Protein AF-A0A968VBG5-F1 (afdb_monomer_lite)

Secondary structure (DSSP, 8-state):
-------GGGT-HHHHHHHTTHHHHH---S--------TTSPTT-----SS-SS------

Radius of gyration: 13.49 Å; chains: 1; bounding box: 30×24×31 Å

Sequence (60 aa):
MLIGQPAEEIGVGAKTMLDEGLYEQFGVPDYGIGLHCHPTIPAGQIGIAAGIYDGNSRIS

Structure (mmCIF, N/CA/C/O backbone):
data_AF-A0A968VBG5-F1
#
_entry.id   AF-A0A968VBG5-F1
#
loop_
_atom_site.group_PDB
_atom_site.id
_atom_site.type_symbol
_atom_site.label_atom_id
_atom_site.label_alt_id
_atom_site.label_comp_id
_atom_site.label_asym_id
_atom_site.label_entity_id
_atom_site.label_seq_id
_atom_site.pdbx_PDB_ins_code
_atom_site.Cartn_x
_atom_site.Cartn_y
_atom_site.Cartn_z
_atom_site.occupancy
_atom_site.B_iso_or_equiv
_atom_site.auth_seq_id
_atom_site.auth_comp_id
_atom_site.auth_asym_id
_atom_site.auth_atom_id
_atom_site.pdbx_PDB_model_num
ATOM 1 N N . MET A 1 1 ? -12.219 -6.307 -1.084 1.00 88.19 1 MET A N 1
ATOM 2 C CA . MET A 1 1 ? -12.143 -4.841 -0.918 1.00 88.19 1 MET A CA 1
ATOM 3 C C . MET A 1 1 ? -11.124 -4.292 -1.908 1.00 88.19 1 MET A C 1
ATOM 5 O O . MET A 1 1 ? -10.118 -4.955 -2.120 1.00 88.19 1 MET A O 1
ATOM 9 N N . LEU A 1 2 ? -11.390 -3.140 -2.528 1.00 90.06 2 LEU A N 1
ATOM 10 C CA . LEU A 1 2 ? -10.427 -2.410 -3.360 1.00 90.06 2 LEU A CA 1
ATOM 11 C C . LEU A 1 2 ? -10.278 -1.004 -2.776 1.00 90.06 2 LEU A C 1
ATOM 13 O O . LEU A 1 2 ? -11.288 -0.361 -2.502 1.00 90.06 2 LEU A O 1
ATOM 17 N N . ILE A 1 3 ? -9.041 -0.553 -2.571 1.00 90.88 3 ILE A N 1
ATOM 18 C CA . ILE A 1 3 ? -8.733 0.719 -1.912 1.00 90.88 3 ILE A CA 1
ATOM 19 C C . ILE A 1 3 ? -7.960 1.611 -2.880 1.00 90.88 3 ILE A C 1
ATOM 21 O O . ILE A 1 3 ? -6.871 1.253 -3.322 1.00 90.88 3 ILE A O 1
ATOM 25 N N . GLY A 1 4 ? -8.515 2.783 -3.187 1.00 91.38 4 GLY A N 1
ATOM 26 C CA . GLY A 1 4 ? -7.787 3.862 -3.849 1.00 91.38 4 GLY A CA 1
ATOM 27 C C . GLY A 1 4 ? -7.190 4.791 -2.800 1.00 91.38 4 GLY A C 1
ATOM 28 O O . GLY A 1 4 ? -7.867 5.720 -2.367 1.00 91.38 4 GLY A O 1
ATOM 29 N N . GLN A 1 5 ? -5.958 4.525 -2.362 1.00 90.56 5 GLN A N 1
ATOM 30 C CA . GLN A 1 5 ? -5.301 5.341 -1.341 1.00 90.56 5 GLN A CA 1
ATOM 31 C C . GLN A 1 5 ? -4.930 6.725 -1.910 1.00 90.56 5 GLN A C 1
ATOM 33 O O . GLN A 1 5 ? -4.165 6.793 -2.874 1.00 90.56 5 GLN A O 1
ATOM 38 N N . PRO A 1 6 ? -5.416 7.838 -1.330 1.00 90.00 6 PRO A N 1
ATOM 39 C CA . PRO A 1 6 ? -4.984 9.172 -1.728 1.00 90.00 6 PRO A CA 1
ATOM 40 C C . PRO A 1 6 ? -3.599 9.501 -1.147 1.00 90.00 6 PRO A C 1
ATOM 42 O O . PRO A 1 6 ? -3.075 8.772 -0.306 1.00 90.00 6 PRO A O 1
ATOM 45 N N . ALA A 1 7 ? -3.020 10.630 -1.568 1.00 88.44 7 ALA A N 1
ATOM 46 C CA . ALA A 1 7 ? -1.878 11.278 -0.909 1.00 88.44 7 ALA A CA 1
ATOM 47 C C . ALA A 1 7 ? -0.681 10.354 -0.576 1.00 88.44 7 ALA A C 1
ATOM 49 O O . ALA A 1 7 ? -0.048 10.507 0.472 1.00 88.44 7 ALA A O 1
ATOM 50 N N . GLU A 1 8 ? -0.386 9.392 -1.458 1.00 85.56 8 GLU A N 1
ATOM 51 C CA . GLU A 1 8 ? 0.744 8.459 -1.321 1.00 85.56 8 GLU A CA 1
ATOM 52 C C . GLU A 1 8 ? 2.078 9.204 -1.252 1.00 85.56 8 GLU A C 1
ATOM 54 O O . GLU A 1 8 ? 2.857 8.966 -0.332 1.00 85.56 8 GLU A O 1
ATOM 59 N N . GLU A 1 9 ? 2.249 10.199 -2.123 1.00 85.00 9 GLU A N 1
ATOM 60 C CA . GLU A 1 9 ? 3.478 10.986 -2.290 1.00 85.00 9 GLU A CA 1
ATOM 61 C C . GLU A 1 9 ? 3.964 11.667 -1.003 1.00 85.00 9 GLU A C 1
ATOM 63 O O . GLU A 1 9 ? 5.154 11.915 -0.817 1.00 85.00 9 GLU A O 1
ATOM 68 N N . ILE A 1 10 ? 3.037 11.998 -0.101 1.00 84.94 10 ILE A N 1
ATOM 69 C CA . ILE A 1 10 ? 3.343 12.650 1.180 1.00 84.94 10 ILE A CA 1
ATOM 70 C C . ILE A 1 10 ? 3.200 11.700 2.376 1.00 84.94 10 ILE A C 1
ATOM 72 O O . ILE A 1 10 ? 3.365 12.124 3.516 1.00 84.94 10 ILE A O 1
ATOM 76 N N . GLY A 1 11 ? 2.885 10.424 2.137 1.00 84.25 11 GLY A N 1
ATOM 77 C CA . GLY A 1 11 ? 2.835 9.375 3.156 1.00 84.25 11 GLY A CA 1
ATOM 78 C C . GLY A 1 11 ? 1.685 9.481 4.164 1.00 84.25 11 GLY A C 1
ATOM 79 O O . GLY A 1 11 ? 1.689 8.757 5.156 1.00 84.25 11 GLY A O 1
ATOM 80 N N . VAL A 1 12 ? 0.696 10.358 3.948 1.00 89.69 12 VAL A N 1
ATOM 81 C CA . VAL A 1 12 ? -0.381 10.591 4.936 1.00 89.69 12 VAL A CA 1
ATOM 82 C C . VAL A 1 12 ? -1.653 9.803 4.650 1.00 89.69 12 VAL A C 1
ATOM 84 O O . VAL A 1 12 ? -2.393 9.488 5.577 1.00 89.69 12 VAL A O 1
ATOM 87 N N . GLY A 1 13 ? -1.920 9.458 3.387 1.00 90.56 13 GLY A N 1
ATOM 88 C CA . GLY A 1 13 ? -3.244 8.973 2.997 1.00 90.56 13 GLY A CA 1
ATOM 89 C C . GLY A 1 13 ? -3.648 7.657 3.649 1.00 90.56 13 GLY A C 1
ATOM 90 O O . GLY A 1 13 ? -4.779 7.537 4.106 1.00 90.56 13 GLY A O 1
ATOM 91 N N . ALA A 1 14 ? -2.725 6.699 3.770 1.00 91.19 14 ALA A N 1
ATOM 92 C CA . ALA A 1 14 ? -3.010 5.439 4.455 1.00 91.19 14 ALA A CA 1
ATOM 93 C C . ALA A 1 14 ? -3.413 5.669 5.920 1.00 91.19 14 ALA A C 1
ATOM 95 O O . ALA A 1 14 ? -4.409 5.116 6.377 1.00 91.19 14 ALA A O 1
ATOM 96 N N . LYS A 1 15 ? -2.685 6.535 6.641 1.00 91.81 15 LYS A N 1
ATOM 97 C CA . LYS A 1 15 ? -3.013 6.874 8.028 1.00 91.81 15 LYS A CA 1
ATOM 98 C C . LYS A 1 15 ? -4.366 7.577 8.130 1.00 91.81 15 LYS A C 1
ATOM 100 O O . LYS A 1 15 ? -5.164 7.198 8.977 1.00 91.81 15 LYS A O 1
ATOM 105 N N . THR A 1 16 ? -4.643 8.544 7.257 1.00 94.06 16 THR A N 1
ATOM 106 C CA . THR A 1 16 ? -5.928 9.255 7.248 1.00 94.06 16 THR A CA 1
ATOM 107 C C . THR A 1 16 ? -7.098 8.305 7.010 1.00 94.06 16 THR A C 1
ATOM 109 O O . THR A 1 16 ? -8.075 8.372 7.742 1.00 94.06 16 THR A O 1
ATOM 112 N N . MET A 1 17 ? -6.989 7.368 6.062 1.00 94.81 17 MET A N 1
ATOM 113 C CA . MET A 1 17 ? -8.048 6.381 5.825 1.00 94.81 17 MET A CA 1
ATOM 114 C C . MET A 1 17 ? -8.306 5.494 7.050 1.00 94.81 17 MET A C 1
ATOM 116 O O . MET A 1 17 ? -9.457 5.191 7.355 1.00 94.81 17 MET A O 1
ATOM 120 N N . LEU A 1 18 ? -7.250 5.083 7.762 1.00 94.62 18 LEU A N 1
ATOM 121 C CA . LEU A 1 18 ? -7.394 4.328 9.009 1.00 94.62 18 LEU A CA 1
ATOM 122 C C . LEU A 1 18 ? -8.066 5.172 10.098 1.00 94.62 18 LEU A C 1
ATOM 124 O O . LEU A 1 18 ? -9.000 4.698 10.735 1.00 94.62 18 LEU A O 1
ATOM 128 N N . ASP A 1 19 ? -7.635 6.424 10.272 1.00 96.19 19 ASP A N 1
ATOM 129 C CA . ASP A 1 19 ? -8.206 7.349 11.257 1.00 96.19 19 ASP A CA 1
ATOM 130 C C . ASP A 1 19 ? -9.693 7.673 10.948 1.00 96.19 19 ASP A C 1
ATOM 132 O O . ASP A 1 19 ? -10.479 7.914 11.863 1.00 96.19 19 ASP A O 1
ATOM 136 N N . GLU A 1 20 ? -10.106 7.627 9.674 1.00 96.12 20 GLU A N 1
ATOM 137 C CA . GLU A 1 20 ? -11.498 7.797 9.211 1.00 96.12 20 GLU A CA 1
ATOM 138 C C . GLU A 1 20 ? -12.350 6.514 9.292 1.00 96.12 20 GLU A C 1
ATOM 140 O O . GLU A 1 20 ? -13.529 6.508 8.921 1.00 96.12 20 GLU A O 1
ATOM 145 N N . GLY A 1 21 ? -11.785 5.429 9.822 1.00 96.56 21 GLY A N 1
ATOM 146 C CA . GLY A 1 21 ? -12.517 4.210 10.141 1.00 96.56 21 GLY A CA 1
ATOM 147 C C . GLY A 1 21 ? -12.636 3.220 8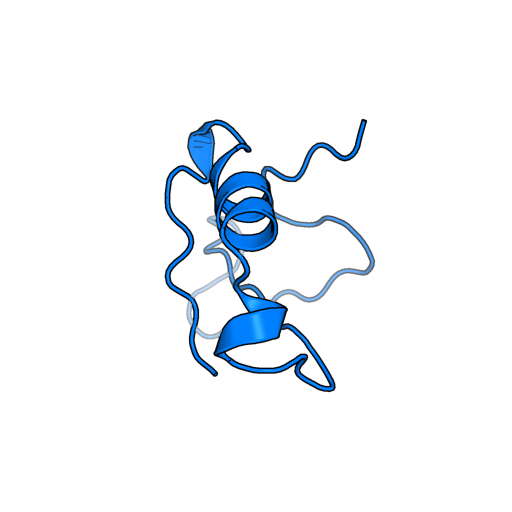.982 1.00 96.56 21 GLY A C 1
ATOM 148 O O . GLY A 1 21 ? -13.652 2.532 8.864 1.00 96.56 21 GLY A O 1
ATOM 149 N N . LEU A 1 22 ? -11.644 3.160 8.085 1.00 96.12 22 LEU A N 1
ATOM 150 C CA . LEU A 1 22 ? -11.657 2.267 6.920 1.00 96.12 22 LEU A CA 1
ATOM 151 C C . LEU A 1 22 ? -12.020 0.816 7.284 1.00 96.12 22 LEU A C 1
ATOM 153 O O . LEU A 1 22 ? -12.864 0.206 6.629 1.00 96.12 22 LEU A O 1
ATOM 157 N N . TYR A 1 23 ? -11.410 0.242 8.319 1.00 95.50 23 TYR A N 1
ATOM 158 C CA . TYR A 1 23 ? -11.660 -1.160 8.664 1.00 95.50 23 TYR A CA 1
ATOM 159 C C . TYR A 1 23 ? -12.903 -1.356 9.527 1.00 95.50 23 TYR A C 1
ATOM 161 O O . TYR A 1 23 ? -13.525 -2.414 9.483 1.00 95.50 23 TYR A O 1
ATOM 169 N N . GLU A 1 24 ? -13.311 -0.332 10.258 1.00 96.44 24 GLU A N 1
ATOM 170 C CA . GLU A 1 24 ? -14.551 -0.293 11.017 1.00 96.44 24 GLU A CA 1
ATOM 171 C C . GLU A 1 24 ? -15.759 -0.270 10.074 1.00 96.44 24 GLU A C 1
ATOM 173 O O . GLU A 1 24 ? -16.767 -0.922 10.339 1.00 96.44 24 GLU A O 1
ATOM 178 N N . GLN A 1 25 ? -15.652 0.447 8.953 1.00 96.19 25 GLN A N 1
ATOM 179 C CA . GLN A 1 25 ? -16.723 0.580 7.966 1.00 96.19 25 GLN A CA 1
ATOM 180 C C . GLN A 1 25 ? -16.785 -0.598 6.989 1.00 96.19 25 GLN A C 1
ATOM 182 O O . GLN A 1 25 ? -17.877 -1.050 6.640 1.00 96.19 25 GLN A O 1
ATOM 187 N N . PHE A 1 26 ? -15.631 -1.092 6.531 1.00 95.25 26 PHE A N 1
ATOM 188 C CA . PHE A 1 26 ? -15.562 -2.063 5.431 1.00 95.25 26 PHE A CA 1
ATOM 189 C C . PHE A 1 26 ? -15.035 -3.444 5.841 1.00 95.25 26 PHE A C 1
ATOM 191 O O . PHE A 1 26 ? -15.026 -4.363 5.019 1.00 95.25 26 PHE A O 1
ATOM 198 N N . GLY A 1 27 ? -14.649 -3.610 7.108 1.00 94.25 27 GLY A N 1
ATOM 199 C CA . GLY A 1 27 ? -14.071 -4.836 7.649 1.00 94.25 27 GLY A CA 1
ATOM 200 C C . GLY A 1 27 ? -12.564 -4.954 7.403 1.00 94.25 27 GLY A C 1
ATOM 201 O O . GLY A 1 27 ? -12.002 -4.372 6.473 1.00 94.25 27 GLY A O 1
ATOM 202 N N . VAL A 1 28 ? -11.902 -5.748 8.246 1.00 95.50 28 VAL A N 1
ATOM 203 C CA . VAL A 1 28 ? -10.480 -6.087 8.098 1.00 95.50 28 VAL A CA 1
ATOM 204 C C . VAL A 1 28 ? -10.351 -7.262 7.118 1.00 95.50 28 VAL A C 1
ATOM 206 O O . VAL A 1 28 ? -10.977 -8.297 7.351 1.00 95.50 28 VAL A O 1
ATOM 209 N N . PRO A 1 29 ? -9.570 -7.144 6.029 1.00 94.06 29 PRO A N 1
ATOM 210 C CA . PRO A 1 29 ? -9.320 -8.264 5.130 1.00 94.06 29 PRO A CA 1
ATOM 211 C C . PRO A 1 29 ? -8.298 -9.232 5.738 1.00 94.06 29 PRO A C 1
ATOM 213 O O . PRO A 1 29 ? -7.413 -8.816 6.483 1.00 94.06 29 PRO A O 1
ATOM 216 N N . ASP A 1 30 ? -8.349 -10.505 5.345 1.00 96.25 30 ASP A N 1
ATOM 217 C CA . ASP A 1 30 ? -7.351 -11.496 5.775 1.00 96.25 30 ASP A CA 1
ATOM 218 C C . ASP A 1 30 ? -5.932 -11.149 5.287 1.00 96.25 30 ASP A C 1
ATOM 220 O O . ASP A 1 30 ? -4.944 -11.440 5.960 1.00 96.25 30 ASP A O 1
ATOM 224 N N . TYR A 1 31 ? -5.830 -10.503 4.118 1.00 91.81 31 TYR A N 1
ATOM 225 C CA . TYR A 1 31 ? -4.570 -10.098 3.492 1.00 91.81 31 TYR A CA 1
ATOM 226 C C . TYR A 1 31 ? -4.713 -8.769 2.736 1.00 91.81 31 TYR A C 1
ATOM 228 O O . TYR A 1 31 ? -5.752 -8.492 2.133 1.00 91.81 31 TYR A O 1
ATOM 236 N N . GLY A 1 32 ? -3.640 -7.972 2.718 1.00 89.69 32 GLY A N 1
ATOM 237 C CA . GLY A 1 32 ? -3.512 -6.756 1.911 1.00 89.69 32 GLY A CA 1
ATOM 238 C C . GLY A 1 32 ? -2.411 -6.899 0.859 1.00 89.69 32 GLY A C 1
ATOM 239 O O . GLY A 1 32 ? -1.327 -7.390 1.165 1.00 89.69 32 GLY A O 1
ATOM 240 N N . ILE A 1 33 ? -2.685 -6.471 -0.376 1.00 89.69 33 ILE A N 1
ATOM 241 C CA . ILE A 1 33 ? -1.720 -6.474 -1.487 1.00 89.69 33 ILE A CA 1
ATOM 242 C C . ILE A 1 33 ? -1.656 -5.060 -2.071 1.00 89.69 33 ILE A C 1
ATOM 244 O O . ILE A 1 33 ? -2.690 -4.495 -2.424 1.00 89.69 33 ILE A O 1
ATOM 248 N N . GLY A 1 34 ? -0.446 -4.508 -2.177 1.00 89.19 34 GLY A N 1
ATOM 249 C CA . GLY A 1 34 ? -0.153 -3.244 -2.856 1.00 89.19 34 GLY A CA 1
ATOM 250 C C . GLY A 1 34 ? 0.681 -3.482 -4.114 1.00 89.19 34 GLY A C 1
ATOM 251 O O . GLY A 1 34 ? 1.439 -4.449 -4.180 1.00 89.19 34 GLY A O 1
ATOM 252 N N . LEU A 1 35 ? 0.531 -2.616 -5.114 1.00 89.19 35 LEU A N 1
ATOM 253 C CA . LEU A 1 35 ? 1.265 -2.687 -6.377 1.00 89.19 35 LEU A CA 1
ATOM 254 C C . LEU A 1 35 ? 1.920 -1.337 -6.663 1.00 89.19 35 LEU A C 1
ATOM 256 O O . LEU A 1 35 ? 1.312 -0.295 -6.431 1.00 89.19 35 LEU A O 1
ATOM 260 N N . HIS A 1 36 ? 3.124 -1.378 -7.223 1.00 88.69 36 HIS A N 1
ATOM 261 C CA . HIS A 1 36 ? 3.839 -0.214 -7.733 1.00 88.69 36 HIS A CA 1
ATOM 262 C C . HIS A 1 36 ? 4.420 -0.554 -9.109 1.00 88.69 36 HIS A C 1
ATOM 264 O O . HIS A 1 36 ? 4.753 -1.713 -9.375 1.00 88.69 36 HIS A O 1
ATOM 270 N N . CYS A 1 37 ? 4.514 0.424 -10.009 1.00 89.25 37 CYS A N 1
ATOM 271 C CA . CYS A 1 37 ? 5.196 0.225 -11.283 1.00 89.25 37 CYS A CA 1
ATOM 272 C C . CYS A 1 37 ? 6.685 0.539 -11.117 1.00 89.25 37 CYS A C 1
ATOM 274 O O . CYS A 1 37 ? 7.046 1.612 -10.650 1.00 89.25 37 CYS A O 1
ATOM 276 N N . HIS A 1 38 ? 7.557 -0.384 -11.521 1.00 86.00 38 HIS A N 1
ATOM 277 C CA . HIS A 1 38 ? 8.997 -0.197 -11.369 1.00 86.00 38 HIS A CA 1
ATOM 278 C C . HIS A 1 38 ? 9.681 -0.072 -12.739 1.00 86.00 38 HIS A C 1
ATOM 280 O O . HIS A 1 38 ? 9.494 -0.944 -13.592 1.00 86.00 38 HIS A O 1
ATOM 286 N N . PRO A 1 39 ? 10.505 0.966 -12.979 1.00 88.44 39 PRO A N 1
ATOM 287 C CA . PRO A 1 39 ? 11.060 1.245 -14.305 1.00 88.44 39 PRO A CA 1
ATOM 288 C C . PRO A 1 39 ? 12.086 0.209 -14.785 1.00 88.44 39 PRO A C 1
ATOM 290 O O . PRO A 1 39 ? 12.353 0.124 -15.981 1.00 88.44 39 PRO A O 1
ATOM 293 N N . THR A 1 40 ? 12.679 -0.575 -13.880 1.00 91.62 40 THR A N 1
ATOM 294 C CA . THR A 1 40 ? 13.681 -1.597 -14.242 1.00 91.62 40 THR A CA 1
ATOM 295 C C . THR A 1 40 ? 13.094 -2.995 -14.442 1.00 91.62 40 THR A C 1
ATOM 297 O O . THR A 1 40 ? 13.821 -3.898 -14.855 1.00 91.62 40 THR A O 1
ATOM 300 N N . ILE A 1 41 ? 11.802 -3.191 -14.157 1.00 90.25 41 ILE A N 1
ATOM 301 C CA . ILE A 1 41 ? 11.124 -4.477 -14.337 1.00 90.25 41 ILE A CA 1
ATOM 302 C C . ILE A 1 41 ? 10.423 -4.454 -15.702 1.00 90.25 41 ILE A C 1
ATOM 304 O O . ILE A 1 41 ? 9.570 -3.594 -15.929 1.00 90.25 41 ILE A O 1
ATOM 308 N N . PRO A 1 4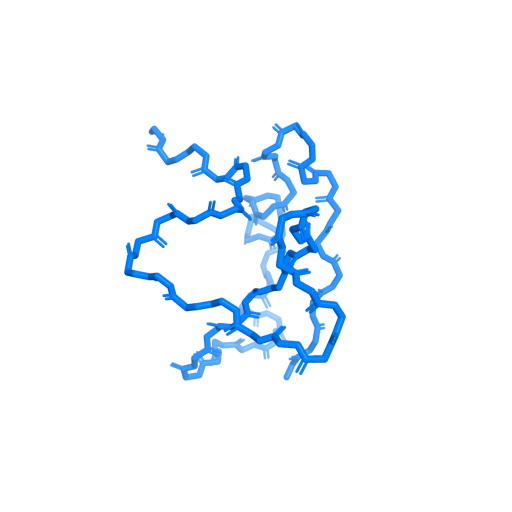2 ? 10.757 -5.368 -16.634 1.00 94.25 42 PRO A N 1
ATOM 309 C CA . PRO A 1 42 ? 10.113 -5.404 -17.941 1.00 94.25 42 PRO A CA 1
ATOM 310 C C . PRO A 1 42 ? 8.600 -5.628 -17.845 1.00 94.25 42 PRO A C 1
ATOM 312 O O . PRO A 1 42 ? 8.114 -6.360 -16.981 1.00 94.25 42 PRO A O 1
ATOM 315 N N . ALA A 1 43 ? 7.853 -5.051 -18.788 1.00 94.00 43 ALA A N 1
ATOM 316 C CA . ALA 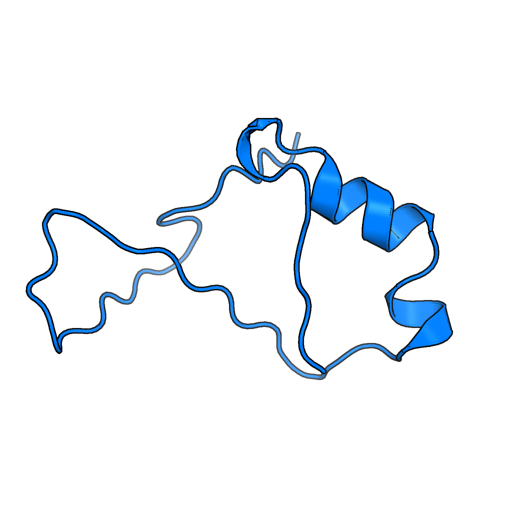A 1 43 ? 6.412 -5.260 -18.881 1.00 94.00 43 ALA A CA 1
ATOM 317 C C . ALA A 1 43 ? 6.065 -6.758 -18.968 1.00 94.00 43 ALA A C 1
ATOM 319 O O . ALA A 1 43 ? 6.709 -7.520 -19.692 1.00 94.00 43 ALA A O 1
ATOM 320 N N . GLY A 1 44 ? 5.034 -7.170 -18.227 1.00 94.69 44 GLY A N 1
ATOM 321 C CA . GLY A 1 44 ? 4.619 -8.572 -18.124 1.00 94.69 44 GLY A CA 1
ATOM 322 C C . GLY A 1 44 ? 5.384 -9.393 -17.080 1.00 94.69 44 GLY A C 1
ATOM 323 O O . GLY A 1 44 ? 5.113 -10.584 -16.952 1.00 94.69 44 GLY A O 1
ATOM 324 N N . GLN A 1 45 ? 6.306 -8.786 -16.324 1.00 94.44 45 GLN A N 1
ATOM 325 C CA . GLN A 1 45 ? 6.995 -9.431 -15.203 1.00 94.44 45 GLN A CA 1
ATOM 326 C C . GLN A 1 45 ? 6.538 -8.864 -13.855 1.00 94.44 45 GLN A C 1
ATOM 328 O O . GLN A 1 45 ? 6.124 -7.710 -13.758 1.00 94.44 45 GLN A O 1
ATOM 333 N N . ILE A 1 46 ? 6.627 -9.690 -12.809 1.00 89.81 46 ILE A N 1
ATOM 334 C CA . ILE A 1 46 ? 6.291 -9.322 -11.430 1.00 89.81 46 ILE A CA 1
ATOM 335 C C . ILE A 1 46 ? 7.558 -9.449 -10.585 1.00 89.81 46 ILE A C 1
ATOM 337 O O . ILE A 1 46 ? 8.145 -10.528 -10.506 1.00 89.81 46 ILE A O 1
ATOM 341 N N . GLY A 1 47 ? 7.967 -8.351 -9.950 1.00 88.56 47 GLY A N 1
ATOM 342 C CA . GLY A 1 47 ? 8.994 -8.363 -8.911 1.00 88.56 47 GLY A CA 1
ATOM 343 C C . GLY A 1 47 ? 8.372 -8.653 -7.550 1.00 88.56 47 GLY A C 1
ATOM 344 O O . GLY A 1 47 ? 7.345 -8.074 -7.205 1.00 88.56 47 GLY A O 1
ATOM 345 N N . ILE A 1 48 ? 8.988 -9.547 -6.778 1.00 87.06 48 ILE A N 1
ATOM 346 C CA . ILE A 1 48 ? 8.596 -9.839 -5.397 1.00 87.06 48 ILE A CA 1
ATOM 347 C C . ILE A 1 48 ? 9.847 -9.721 -4.535 1.00 87.06 48 ILE A C 1
ATOM 349 O O . ILE A 1 48 ? 10.856 -10.371 -4.808 1.00 87.06 48 ILE A O 1
ATOM 353 N N . ALA A 1 49 ? 9.770 -8.917 -3.483 1.00 81.44 49 ALA A N 1
ATOM 354 C CA . ALA A 1 49 ? 10.807 -8.803 -2.471 1.00 81.44 49 ALA A CA 1
ATOM 355 C C . ALA A 1 49 ? 10.17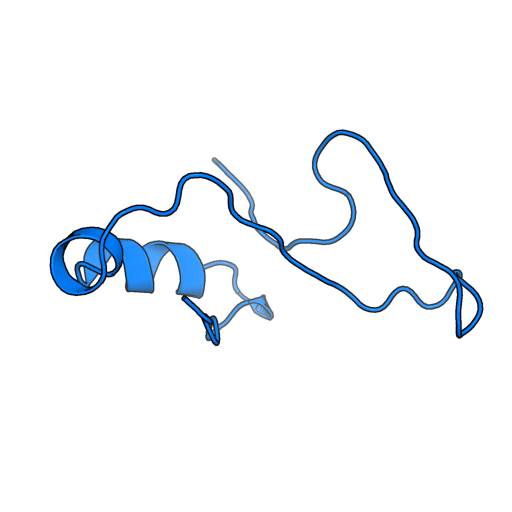7 -8.876 -1.078 1.00 81.44 49 ALA A C 1
ATOM 357 O O . ALA A 1 49 ? 9.013 -8.525 -0.889 1.00 81.44 49 ALA A O 1
ATOM 358 N N . ALA A 1 50 ? 10.948 -9.347 -0.099 1.00 76.81 50 ALA A N 1
ATOM 359 C CA . ALA A 1 50 ? 10.532 -9.306 1.295 1.00 76.81 50 ALA A CA 1
ATOM 360 C C . ALA A 1 50 ? 10.787 -7.903 1.873 1.00 76.81 50 ALA A C 1
ATOM 362 O O . ALA A 1 50 ? 11.889 -7.374 1.737 1.00 76.81 50 ALA A O 1
ATOM 363 N N . GLY A 1 51 ? 9.793 -7.329 2.555 1.00 70.06 51 GLY A N 1
ATOM 364 C CA . GLY A 1 51 ? 9.888 -5.999 3.167 1.00 70.06 51 GLY A CA 1
ATOM 365 C C . GLY A 1 51 ? 9.412 -4.862 2.257 1.00 70.06 51 GLY A C 1
ATOM 366 O O . GLY A 1 51 ? 8.646 -5.081 1.321 1.00 70.06 51 GLY A O 1
ATOM 367 N N . ILE A 1 52 ? 9.828 -3.630 2.568 1.00 62.78 52 ILE A N 1
ATOM 368 C CA . ILE A 1 52 ? 9.466 -2.439 1.786 1.00 62.78 52 ILE A CA 1
ATOM 369 C C . ILE A 1 52 ? 10.286 -2.448 0.497 1.00 62.78 52 ILE A C 1
ATOM 371 O O . ILE A 1 52 ? 11.512 -2.369 0.547 1.00 62.78 52 ILE A O 1
ATOM 375 N N . TYR A 1 53 ? 9.600 -2.555 -0.637 1.00 61.31 53 TYR A N 1
ATOM 376 C CA . TYR A 1 53 ? 10.228 -2.572 -1.956 1.00 61.31 53 TYR A CA 1
ATOM 377 C C . TYR A 1 53 ? 9.962 -1.277 -2.730 1.00 61.31 53 TYR A C 1
ATOM 379 O O . TYR A 1 53 ? 10.910 -0.692 -3.230 1.00 61.31 53 TYR A O 1
ATOM 387 N N . ASP A 1 54 ? 8.715 -0.788 -2.728 1.00 59.56 54 ASP A N 1
ATOM 388 C CA . ASP A 1 54 ? 8.291 0.429 -3.440 1.00 59.56 54 ASP A CA 1
ATOM 389 C C . ASP A 1 54 ? 7.055 1.063 -2.764 1.00 59.56 54 ASP A C 1
ATOM 391 O O . ASP A 1 54 ? 5.928 0.955 -3.249 1.00 59.56 54 ASP A O 1
ATOM 395 N N . GLY A 1 55 ? 7.223 1.685 -1.595 1.00 58.47 55 GLY A N 1
ATOM 396 C CA . GLY A 1 55 ? 6.127 2.411 -0.943 1.00 58.47 55 GLY A CA 1
ATOM 397 C C . GLY A 1 55 ? 6.616 3.544 -0.048 1.00 58.47 55 GLY A C 1
ATOM 398 O O . GLY A 1 55 ? 7.582 3.369 0.694 1.00 58.47 55 GLY A O 1
ATOM 399 N N . ASN A 1 56 ? 5.926 4.692 -0.066 1.00 52.12 56 ASN A N 1
ATOM 400 C CA . ASN A 1 56 ? 6.211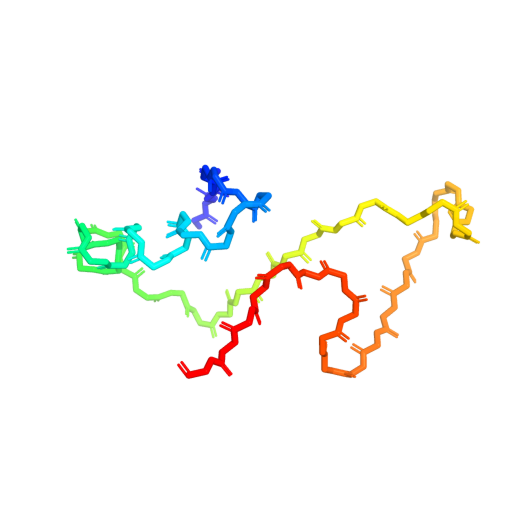 5.836 0.816 1.00 52.12 56 ASN A CA 1
ATOM 401 C C . ASN A 1 56 ? 5.753 5.656 2.279 1.00 52.12 56 ASN A C 1
ATOM 403 O O . ASN A 1 56 ? 5.613 6.626 3.027 1.00 52.12 56 ASN A O 1
ATOM 407 N N . SER A 1 57 ? 5.546 4.427 2.752 1.00 47.06 57 SER A N 1
ATOM 408 C CA . SER A 1 57 ? 5.175 4.169 4.144 1.00 47.06 57 SER A CA 1
ATOM 409 C C . SER A 1 57 ? 6.403 4.243 5.059 1.00 47.06 57 SER A C 1
ATOM 411 O O . SER A 1 57 ? 6.968 3.222 5.456 1.00 47.06 57 SER A O 1
ATOM 413 N N . ARG A 1 58 ? 6.826 5.463 5.414 1.00 41.97 58 ARG A N 1
ATOM 414 C CA . ARG A 1 58 ? 7.685 5.685 6.584 1.00 41.97 58 ARG A CA 1
ATOM 415 C C . ARG A 1 58 ? 6.870 5.367 7.836 1.00 41.97 58 ARG A C 1
ATOM 417 O O . ARG A 1 58 ? 6.053 6.172 8.265 1.00 41.97 58 ARG A O 1
ATOM 424 N N . ILE A 1 59 ? 7.087 4.189 8.409 1.00 36.75 59 ILE A N 1
ATOM 425 C CA . ILE A 1 59 ? 6.645 3.881 9.769 1.00 36.75 59 ILE A CA 1
ATOM 426 C C . ILE A 1 59 ? 7.727 4.444 10.698 1.00 36.75 59 ILE A C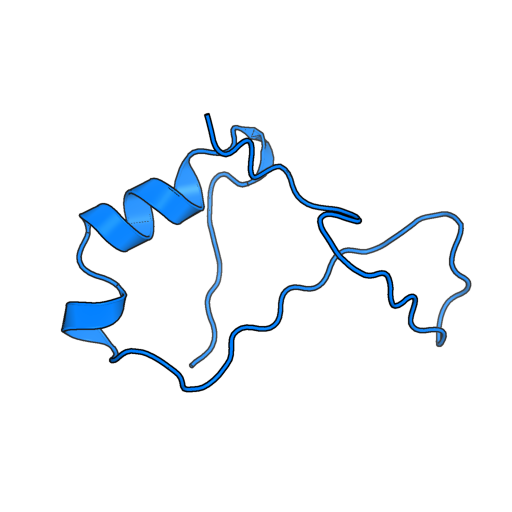 1
ATOM 428 O O . ILE A 1 59 ? 8.780 3.829 10.860 1.00 36.75 59 ILE A O 1
ATOM 432 N N . SER A 1 60 ? 7.502 5.648 11.225 1.00 36.75 60 SER A N 1
ATOM 433 C CA . SER A 1 60 ? 8.225 6.194 12.383 1.00 36.75 60 SER A CA 1
ATOM 434 C C . SER A 1 60 ? 7.292 6.269 13.575 1.00 36.75 60 SER A C 1
ATOM 436 O O . SER A 1 60 ? 6.176 6.796 13.357 1.00 36.75 60 SER A O 1
#

pLDDT: mean 84.6, std 15.45, range [36.75, 96.56]

Foldseek 3Di:
DDDDFPPQVVQCRVVVCVVVPVCVVVNDDPDDDDDDDDPPADPPDDDDDPDDDDGPNPPD